Protein AF-A0A1S3KGJ5-F1 (afdb_monomer_lite)

pLDDT: mean 77.22, std 19.34, range [37.06, 96.69]

Radius of gyration: 19.3 Å; chains: 1; bounding box: 46×75×32 Å

Organism: Lingula anatina (NCBI:txid7574)

Structure (mmCIF, N/CA/C/O backbone):
data_AF-A0A1S3KGJ5-F1
#
_entry.id   AF-A0A1S3KGJ5-F1
#
loop_
_atom_site.group_PDB
_atom_site.id
_atom_site.type_symbol
_atom_site.label_atom_id
_atom_site.label_alt_id
_atom_site.label_comp_id
_atom_site.label_asym_id
_atom_site.label_entity_id
_atom_site.label_seq_id
_atom_site.pdbx_PDB_ins_code
_atom_site.Cartn_x
_atom_site.Cartn_y
_atom_site.Cartn_z
_atom_site.occupancy
_atom_site.B_iso_or_equiv
_atom_site.auth_seq_id
_atom_site.auth_comp_id
_atom_site.auth_asym_id
_atom_site.auth_atom_id
_atom_site.pdbx_PDB_model_num
ATOM 1 N N . MET A 1 1 ? 27.869 -55.651 16.946 1.00 37.44 1 MET A N 1
ATOM 2 C CA . MET A 1 1 ? 27.045 -55.341 15.761 1.00 37.44 1 MET A CA 1
ATOM 3 C C . MET A 1 1 ? 25.883 -54.466 16.206 1.00 37.44 1 MET A C 1
ATOM 5 O O . MET A 1 1 ? 25.267 -54.790 17.205 1.00 37.44 1 MET A O 1
ATOM 9 N N . MET A 1 2 ? 25.671 -53.365 15.478 1.00 37.53 2 MET A N 1
ATOM 10 C CA . MET A 1 2 ? 24.428 -52.591 15.328 1.00 37.53 2 MET A CA 1
ATOM 11 C C . MET A 1 2 ? 23.700 -52.044 16.569 1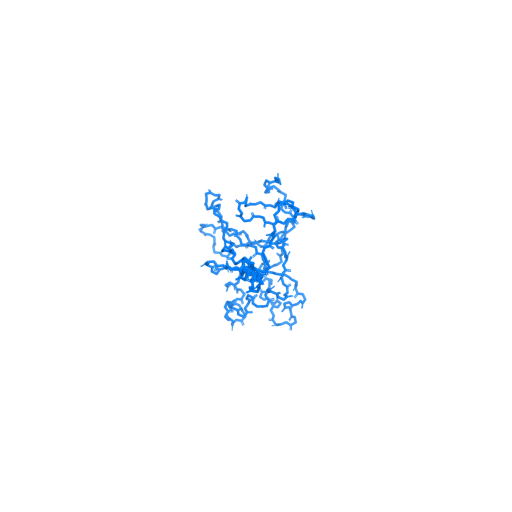.00 37.53 2 MET A C 1
ATOM 13 O O . MET A 1 2 ? 22.864 -52.716 17.150 1.00 37.53 2 MET A O 1
ATOM 17 N N . ALA A 1 3 ? 23.915 -50.753 16.846 1.00 37.06 3 ALA A N 1
ATOM 18 C CA . ALA A 1 3 ? 22.856 -49.815 17.252 1.00 37.06 3 ALA A CA 1
ATOM 19 C C . ALA A 1 3 ? 23.369 -48.364 17.117 1.00 37.06 3 ALA A C 1
ATOM 21 O O . ALA A 1 3 ? 23.498 -47.626 18.086 1.00 37.06 3 ALA A O 1
ATOM 22 N N . ARG A 1 4 ? 23.751 -47.966 15.898 1.00 47.19 4 ARG A N 1
ATOM 23 C CA . ARG A 1 4 ? 24.084 -46.573 15.544 1.00 47.19 4 ARG A CA 1
ATOM 24 C C . ARG A 1 4 ? 23.262 -46.140 14.334 1.00 47.19 4 ARG A C 1
ATOM 26 O O . ARG A 1 4 ? 23.826 -45.794 13.310 1.00 47.19 4 ARG A O 1
ATOM 33 N N . VAL A 1 5 ? 21.936 -46.227 14.424 1.00 45.97 5 VAL A N 1
ATOM 34 C CA . VAL A 1 5 ? 21.020 -45.671 13.412 1.00 45.97 5 VAL A CA 1
ATOM 35 C C . VAL A 1 5 ? 19.680 -45.340 14.079 1.00 45.97 5 VAL A C 1
ATOM 37 O O . VAL A 1 5 ? 18.703 -46.034 13.861 1.00 45.97 5 VAL A O 1
ATOM 40 N N . PHE A 1 6 ? 19.624 -44.324 14.941 1.00 40.31 6 PHE A N 1
ATOM 41 C CA . PHE A 1 6 ? 18.345 -43.763 15.419 1.00 40.31 6 PHE A CA 1
ATOM 42 C C . PHE A 1 6 ? 18.507 -42.276 15.758 1.00 40.31 6 PHE A C 1
ATOM 44 O O . PHE A 1 6 ? 18.267 -41.845 16.878 1.00 40.31 6 PHE A O 1
ATOM 51 N N . LEU A 1 7 ? 18.990 -41.484 14.796 1.00 42.34 7 LEU A N 1
ATOM 52 C CA . LEU A 1 7 ? 19.125 -40.028 14.964 1.00 42.34 7 LEU A CA 1
ATOM 53 C C . LEU A 1 7 ? 18.760 -39.222 13.708 1.00 42.34 7 LEU A C 1
ATOM 55 O O . LEU A 1 7 ? 19.120 -38.058 13.600 1.00 42.34 7 LEU A O 1
ATOM 59 N N . LEU A 1 8 ? 18.055 -39.826 12.750 1.00 41.00 8 LEU A N 1
ATOM 60 C CA . LEU A 1 8 ? 17.745 -39.201 11.462 1.00 41.00 8 LEU A CA 1
ATOM 61 C C . LEU A 1 8 ? 16.380 -39.666 10.947 1.00 41.00 8 LEU A C 1
ATOM 63 O O . LEU A 1 8 ? 16.297 -40.371 9.948 1.00 41.00 8 LEU A O 1
ATOM 67 N N . ALA A 1 9 ? 15.303 -39.302 11.636 1.00 42.44 9 ALA A N 1
ATOM 68 C CA . ALA A 1 9 ? 13.988 -39.224 11.012 1.00 42.44 9 ALA A CA 1
ATOM 69 C C . ALA A 1 9 ? 13.047 -38.391 11.888 1.00 42.44 9 ALA A C 1
ATOM 71 O O . ALA A 1 9 ? 12.926 -38.661 13.078 1.00 42.44 9 ALA A O 1
ATOM 72 N N . VAL A 1 10 ? 12.313 -37.478 11.242 1.00 42.56 10 VAL A N 1
ATOM 73 C CA . VAL A 1 10 ? 11.081 -36.842 11.744 1.00 42.56 10 VAL A CA 1
ATOM 74 C C . VAL A 1 10 ? 11.366 -35.790 12.83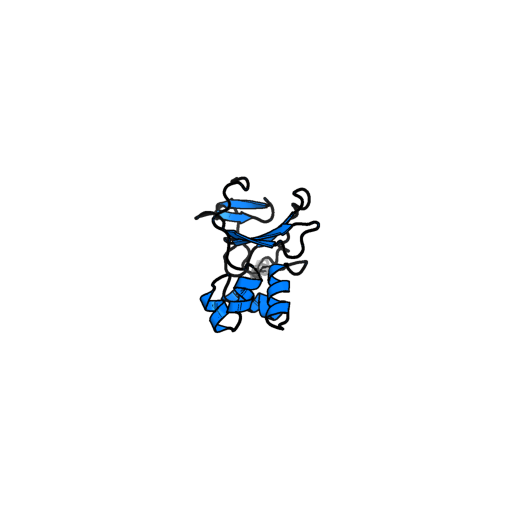3 1.00 42.56 10 VAL A C 1
ATOM 76 O O . VAL A 1 10 ? 11.497 -36.106 14.001 1.00 42.56 10 VAL A O 1
ATOM 79 N N . VAL A 1 11 ? 11.527 -34.495 12.562 1.00 41.66 11 VAL A N 1
ATOM 80 C CA . VAL A 1 11 ? 10.697 -33.621 11.732 1.00 41.66 11 VAL A CA 1
ATOM 81 C C . VAL A 1 11 ? 11.603 -32.509 11.196 1.00 41.66 11 VAL A C 1
ATOM 83 O O . VAL A 1 11 ? 12.062 -31.647 11.942 1.00 41.66 11 VAL A O 1
ATOM 86 N N . LEU A 1 12 ? 11.844 -32.513 9.885 1.00 40.56 12 LEU A N 1
ATOM 87 C CA . LEU A 1 12 ? 12.124 -31.286 9.148 1.00 40.56 12 LEU A CA 1
ATOM 88 C C . LEU A 1 12 ? 10.861 -30.443 9.319 1.00 40.56 12 LEU A C 1
ATOM 90 O O . LEU A 1 12 ? 9.871 -30.640 8.614 1.00 40.56 12 LEU A O 1
ATOM 94 N N . VAL A 1 13 ? 10.846 -29.592 10.345 1.00 41.19 13 VAL A N 1
ATOM 95 C CA . VAL A 1 13 ? 9.812 -28.581 10.520 1.00 41.19 13 VAL A CA 1
ATOM 96 C C . VAL A 1 13 ? 10.065 -27.581 9.403 1.00 41.19 13 VAL A C 1
ATOM 98 O O . VAL A 1 13 ? 10.721 -26.561 9.577 1.00 41.19 13 VAL A O 1
ATOM 101 N N . VAL A 1 14 ? 9.562 -27.912 8.217 1.00 41.62 14 VAL A N 1
ATOM 102 C CA . VAL A 1 14 ? 9.204 -26.945 7.190 1.00 41.62 14 VAL A CA 1
ATOM 103 C C . VAL A 1 14 ? 8.013 -26.176 7.762 1.00 41.62 14 VAL A C 1
ATOM 105 O O . VAL A 1 14 ? 6.867 -26.377 7.386 1.00 41.62 14 VAL A O 1
ATOM 108 N N . GLN A 1 15 ? 8.270 -25.341 8.761 1.00 39.91 15 GLN A N 1
ATOM 109 C CA . GLN A 1 15 ? 7.530 -24.104 8.907 1.00 39.91 15 GLN A CA 1
ATOM 110 C C . GLN A 1 15 ? 8.318 -23.180 7.988 1.00 39.91 15 GLN A C 1
ATOM 112 O O . GLN A 1 15 ? 9.414 -22.751 8.318 1.00 39.91 15 GLN A O 1
ATOM 117 N N . ILE A 1 16 ? 7.916 -22.954 6.736 1.00 44.00 16 ILE A N 1
ATOM 118 C CA . ILE A 1 16 ? 6.876 -21.970 6.390 1.00 44.00 16 ILE A CA 1
ATOM 119 C C . ILE A 1 16 ? 6.626 -20.970 7.528 1.00 44.00 16 ILE A C 1
ATOM 121 O O . ILE A 1 16 ? 5.495 -20.650 7.875 1.00 44.00 16 ILE A O 1
ATOM 125 N N . VAL A 1 17 ? 7.699 -20.461 8.134 1.00 42.47 17 VAL A N 1
ATOM 126 C CA . VAL A 1 17 ? 7.675 -19.136 8.716 1.00 42.47 17 VAL A CA 1
ATOM 127 C C . VAL A 1 17 ? 7.573 -18.255 7.486 1.00 42.47 17 VAL A C 1
ATOM 129 O O . VAL A 1 17 ? 8.570 -17.979 6.824 1.00 42.47 17 VAL A O 1
ATOM 132 N N . GLY A 1 18 ? 6.343 -17.925 7.083 1.00 43.50 18 GLY A N 1
ATOM 133 C CA . GLY A 1 18 ? 6.145 -16.783 6.208 1.00 43.50 18 GLY A CA 1
ATOM 134 C C . GLY A 1 18 ? 6.889 -15.650 6.890 1.00 43.50 18 GLY A C 1
ATOM 135 O O . GLY A 1 18 ? 6.520 -15.283 8.001 1.00 43.50 18 GLY A O 1
ATOM 136 N N . TYR A 1 19 ? 8.018 -15.234 6.318 1.00 43.31 19 TYR A N 1
ATOM 137 C CA . TYR A 1 19 ? 8.894 -14.247 6.926 1.00 43.31 19 TYR A CA 1
ATOM 138 C C . TYR A 1 19 ? 8.060 -12.986 7.156 1.00 43.31 19 TYR A C 1
ATOM 140 O O . TYR A 1 19 ? 7.773 -12.238 6.223 1.00 43.31 19 TYR A O 1
ATOM 148 N N . THR A 1 20 ? 7.602 -12.776 8.390 1.00 42.62 20 THR A N 1
ATOM 149 C CA . THR A 1 20 ? 6.923 -11.551 8.797 1.00 42.62 20 THR A CA 1
ATOM 150 C C . THR A 1 20 ? 8.009 -10.508 8.988 1.00 42.62 20 THR A C 1
ATOM 152 O O . THR A 1 20 ? 8.492 -10.289 10.097 1.00 42.62 20 THR A O 1
ATOM 155 N N . VAL A 1 21 ? 8.469 -9.927 7.887 1.00 54.53 21 VAL A N 1
ATOM 156 C CA . VAL A 1 21 ? 9.397 -8.799 7.934 1.00 54.53 21 VAL A CA 1
ATOM 157 C C . VAL A 1 21 ? 8.576 -7.569 8.306 1.00 54.53 21 VAL A C 1
ATOM 159 O O . VAL A 1 21 ? 7.515 -7.345 7.725 1.00 54.53 21 VAL A O 1
ATOM 162 N N . ALA A 1 22 ? 9.020 -6.800 9.300 1.00 56.16 22 ALA A N 1
ATOM 163 C CA . ALA A 1 22 ? 8.459 -5.478 9.550 1.00 56.16 22 ALA A CA 1
ATOM 164 C C . ALA A 1 22 ? 8.795 -4.588 8.342 1.00 56.16 22 ALA A C 1
ATOM 166 O O . ALA A 1 22 ? 9.968 -4.348 8.075 1.00 56.16 22 ALA A O 1
ATOM 167 N N . GLN A 1 23 ? 7.797 -4.140 7.579 1.00 66.38 23 GLN A N 1
ATOM 168 C CA . GLN A 1 23 ? 8.022 -3.554 6.243 1.00 66.38 23 GLN A CA 1
ATOM 169 C C . GLN A 1 23 ? 7.979 -2.027 6.214 1.00 66.38 23 GLN A C 1
ATOM 171 O O . GLN A 1 23 ? 7.378 -1.423 5.326 1.00 66.38 23 GLN A O 1
ATOM 176 N N . LYS A 1 24 ? 8.590 -1.397 7.214 1.00 69.19 24 LYS A N 1
ATOM 177 C CA . LYS A 1 24 ? 8.866 0.038 7.178 1.00 69.19 24 LYS A CA 1
ATOM 178 C C . LYS A 1 24 ? 10.249 0.222 6.568 1.00 69.19 24 LYS A C 1
ATOM 180 O O . LYS A 1 24 ? 11.211 -0.346 7.081 1.00 69.19 24 LYS A O 1
ATOM 185 N N . SER A 1 25 ? 10.358 1.015 5.507 1.00 68.88 25 SER A N 1
ATOM 186 C CA . SER A 1 25 ? 11.672 1.392 4.979 1.00 68.88 25 SER A CA 1
ATOM 187 C C . SER A 1 25 ? 12.489 2.127 6.049 1.00 68.88 25 SER A C 1
ATOM 189 O O . SER A 1 25 ? 11.972 3.066 6.664 1.00 68.88 25 SER A O 1
ATOM 191 N N . SER A 1 26 ? 13.768 1.793 6.223 1.00 66.19 26 SER A N 1
ATOM 192 C CA . SER A 1 26 ? 14.683 2.532 7.111 1.00 66.19 26 SER A CA 1
ATOM 193 C C . SER A 1 26 ? 15.175 3.857 6.516 1.00 66.19 26 SER A C 1
ATOM 195 O O . SER A 1 26 ? 15.962 4.554 7.150 1.00 66.19 26 SER A O 1
ATOM 197 N N . CYS A 1 27 ? 14.697 4.239 5.328 1.00 69.06 27 CYS A N 1
ATOM 198 C CA . CYS A 1 27 ? 15.112 5.436 4.587 1.00 69.06 27 CYS A CA 1
ATOM 199 C C . CYS A 1 27 ? 14.556 6.753 5.126 1.00 69.06 27 CYS A C 1
ATOM 201 O O . CYS A 1 27 ? 14.266 7.694 4.390 1.00 69.06 27 CYS A O 1
ATOM 203 N N . GLU A 1 28 ? 14.467 6.834 6.445 1.00 64.62 28 GLU A N 1
ATOM 204 C CA . GLU A 1 28 ? 14.070 8.013 7.189 1.00 64.62 28 GLU A CA 1
ATOM 205 C C . GLU A 1 28 ? 14.962 9.234 6.904 1.00 64.62 28 GLU A C 1
ATOM 207 O O . GLU A 1 28 ? 14.487 10.365 7.023 1.00 64.62 28 GLU A O 1
ATOM 212 N N . GLU A 1 29 ? 16.214 9.010 6.488 1.00 59.72 29 GLU A N 1
ATOM 213 C CA . GLU A 1 29 ? 17.162 10.041 6.041 1.00 59.72 29 GLU A CA 1
ATOM 214 C C . GLU A 1 29 ? 16.715 10.750 4.751 1.00 59.72 29 GLU A C 1
ATOM 216 O O . GLU A 1 29 ? 17.040 11.918 4.548 1.00 59.72 29 GLU A O 1
ATOM 221 N N . LEU A 1 30 ? 15.889 10.102 3.920 1.00 61.12 30 LEU A N 1
ATOM 222 C CA . LEU A 1 30 ? 15.290 10.698 2.718 1.00 61.12 30 LEU A CA 1
ATOM 223 C C . LEU A 1 30 ? 14.062 11.575 3.038 1.00 61.12 30 LEU A C 1
ATOM 225 O O . LEU A 1 30 ? 13.327 11.977 2.136 1.00 61.12 30 LEU A O 1
ATOM 229 N N . GLY A 1 31 ? 13.781 11.838 4.321 1.00 65.62 31 GLY A N 1
ATOM 230 C CA . GLY A 1 31 ? 12.654 12.666 4.768 1.00 65.62 31 GLY A CA 1
ATOM 231 C C . GLY A 1 31 ? 11.271 12.043 4.535 1.00 65.62 31 GLY A C 1
ATOM 232 O O . GLY A 1 31 ? 10.249 12.712 4.716 1.00 65.62 31 GLY A O 1
ATOM 233 N N . THR A 1 32 ? 11.218 10.768 4.145 1.00 73.38 32 THR A N 1
ATOM 234 C CA . THR A 1 32 ? 9.982 10.039 3.839 1.00 73.38 32 THR A CA 1
ATOM 235 C C . THR A 1 32 ? 10.020 8.624 4.416 1.00 73.38 32 THR A C 1
ATOM 237 O O . THR A 1 32 ? 11.084 8.100 4.738 1.00 73.38 32 THR A O 1
ATOM 240 N N . VAL A 1 33 ? 8.844 8.034 4.619 1.00 80.81 33 VAL A N 1
ATOM 241 C CA . VAL A 1 33 ? 8.671 6.636 5.035 1.00 80.81 33 VAL A CA 1
ATOM 242 C C . VAL A 1 33 ? 7.867 5.926 3.957 1.00 80.81 33 VAL A C 1
ATOM 244 O O . VAL A 1 33 ? 6.884 6.483 3.467 1.00 80.81 33 VAL A O 1
ATOM 247 N N . PHE A 1 34 ? 8.272 4.713 3.595 1.00 85.69 34 PHE A N 1
ATOM 248 C CA . PHE A 1 34 ? 7.607 3.921 2.572 1.00 85.69 34 PHE A CA 1
ATOM 249 C C . PHE A 1 34 ? 7.013 2.635 3.143 1.00 85.69 34 PHE A C 1
ATOM 251 O O . PHE A 1 34 ? 7.633 1.982 3.990 1.00 85.69 34 PHE A O 1
ATOM 258 N N . TYR A 1 35 ? 5.838 2.260 2.634 1.00 89.31 35 TYR A N 1
ATOM 259 C CA . TYR A 1 35 ? 5.153 1.013 2.976 1.00 89.31 35 TYR A CA 1
ATOM 260 C C . TYR A 1 35 ? 4.652 0.305 1.713 1.00 89.31 35 TYR A C 1
ATOM 262 O O . TYR A 1 35 ? 3.910 0.914 0.944 1.00 89.31 35 TYR A O 1
ATOM 270 N N . PRO A 1 36 ? 4.968 -0.979 1.487 1.00 90.75 36 PRO A N 1
ATOM 271 C CA . PRO A 1 36 ? 4.370 -1.743 0.392 1.00 90.75 36 PRO A CA 1
ATOM 272 C C . PRO A 1 36 ? 2.856 -1.877 0.568 1.00 90.75 36 PRO A C 1
ATOM 274 O O . PRO A 1 36 ? 2.371 -1.939 1.699 1.00 90.75 36 PRO A O 1
ATOM 277 N N . VAL A 1 37 ? 2.098 -1.945 -0.527 1.00 91.94 37 VAL A N 1
ATOM 278 C CA . VAL A 1 37 ? 0.638 -2.131 -0.488 1.00 91.94 37 VAL A CA 1
ATOM 279 C C . VAL A 1 37 ? 0.288 -3.627 -0.508 1.00 91.94 37 VAL A C 1
ATOM 281 O O . VAL A 1 37 ? 0.823 -4.363 -1.346 1.00 91.94 37 VAL A O 1
ATOM 284 N N . PRO A 1 38 ? -0.630 -4.120 0.351 1.00 90.25 38 PRO A N 1
ATOM 285 C CA . PRO A 1 38 ? -1.007 -5.533 0.359 1.00 90.25 38 PRO A CA 1
ATOM 286 C C . PRO A 1 38 ? -1.638 -5.975 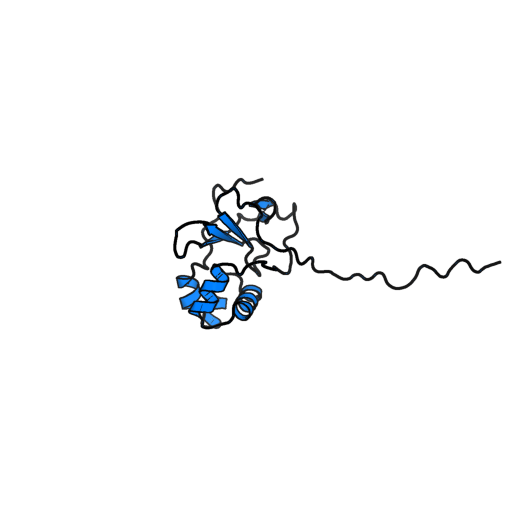-0.967 1.00 90.25 38 PRO A C 1
ATOM 288 O O . PRO A 1 38 ? -2.205 -5.165 -1.691 1.00 90.25 38 PRO A O 1
ATOM 291 N N . ALA A 1 39 ? -1.548 -7.270 -1.281 1.00 88.31 39 ALA A N 1
ATOM 292 C CA . ALA A 1 39 ? -2.087 -7.888 -2.504 1.00 88.31 39 ALA A CA 1
ATOM 293 C C . ALA A 1 39 ? -1.537 -7.363 -3.845 1.00 88.31 39 ALA A C 1
ATOM 295 O O . ALA A 1 39 ? -1.975 -7.817 -4.898 1.00 88.31 39 ALA A O 1
ATOM 296 N N . THR A 1 40 ? -0.540 -6.475 -3.829 1.00 89.81 40 THR A N 1
ATOM 297 C CA . THR A 1 40 ? 0.098 -5.950 -5.050 1.00 89.81 40 THR A CA 1
ATOM 298 C C . THR A 1 40 ? 1.436 -6.616 -5.355 1.00 89.81 40 THR A C 1
ATOM 300 O O . THR A 1 40 ? 2.096 -6.249 -6.315 1.00 89.81 40 THR A O 1
ATOM 303 N N . ARG A 1 41 ? 1.874 -7.590 -4.540 1.00 90.50 41 ARG A N 1
ATOM 304 C CA . ARG A 1 41 ? 3.213 -8.209 -4.644 1.00 90.50 41 ARG A CA 1
ATOM 305 C C . ARG A 1 41 ? 4.340 -7.163 -4.667 1.00 90.50 41 ARG A C 1
ATOM 307 O O . ARG A 1 41 ? 5.309 -7.305 -5.407 1.00 90.50 41 ARG A O 1
ATOM 314 N N . CYS A 1 42 ? 4.186 -6.121 -3.847 1.00 91.00 42 CYS A N 1
ATOM 315 C CA . CYS A 1 42 ? 5.087 -4.972 -3.761 1.00 91.00 42 CYS A CA 1
ATOM 316 C C . CYS A 1 42 ? 5.206 -4.170 -5.071 1.00 91.00 42 CYS A C 1
ATOM 318 O O . C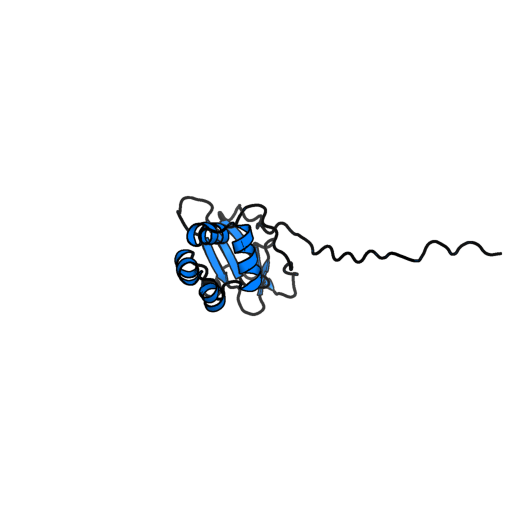YS A 1 42 ? 6.096 -3.338 -5.188 1.00 91.00 42 CYS A O 1
ATOM 320 N N . GLU A 1 43 ? 4.330 -4.369 -6.059 1.00 92.19 43 GLU A N 1
ATOM 321 C CA . GLU A 1 43 ? 4.298 -3.525 -7.263 1.00 92.19 43 GLU A CA 1
ATOM 322 C C . GLU A 1 43 ? 3.846 -2.098 -6.943 1.00 92.19 43 GLU A C 1
ATOM 324 O O . GLU A 1 43 ? 4.132 -1.173 -7.703 1.00 92.19 43 GLU A O 1
ATOM 329 N N . GLU A 1 44 ? 3.154 -1.916 -5.819 1.00 92.62 44 GLU A N 1
ATOM 330 C CA . GLU A 1 44 ? 2.688 -0.623 -5.344 1.00 92.62 44 GLU A CA 1
ATOM 331 C C . GLU A 1 44 ? 3.122 -0.385 -3.898 1.00 92.62 44 GLU A C 1
ATOM 333 O O . GLU A 1 44 ? 3.222 -1.309 -3.084 1.00 92.62 44 GLU A O 1
ATOM 338 N N . PHE A 1 45 ? 3.375 0.878 -3.574 1.00 91.00 45 PHE A N 1
ATOM 339 C CA . PHE A 1 45 ? 3.855 1.304 -2.264 1.00 91.00 45 PHE A CA 1
ATOM 340 C C . PHE A 1 45 ? 3.357 2.712 -1.937 1.00 91.00 45 PHE A C 1
ATOM 342 O O . PHE A 1 45 ? 3.170 3.538 -2.830 1.00 91.00 45 PHE A O 1
ATOM 349 N N . SER A 1 46 ? 3.138 3.010 -0.659 1.00 89.38 46 SER A N 1
ATOM 350 C CA . SER A 1 46 ? 2.919 4.375 -0.199 1.00 89.38 46 SER A CA 1
ATOM 351 C C . SER A 1 46 ? 4.257 5.079 0.006 1.00 89.38 46 SER A C 1
ATOM 353 O O . SER A 1 46 ? 5.204 4.497 0.530 1.00 89.38 46 SER A O 1
ATOM 355 N N . GLN A 1 47 ? 4.327 6.348 -0.386 1.00 85.56 47 GLN A N 1
ATOM 356 C CA . GLN A 1 47 ? 5.360 7.277 0.063 1.00 85.56 47 GLN A CA 1
ATOM 357 C C . GLN A 1 47 ? 4.722 8.305 0.991 1.00 85.56 47 GLN A C 1
ATOM 359 O O . GLN A 1 47 ? 3.838 9.059 0.579 1.00 85.56 47 GLN A O 1
ATOM 364 N N . GLU A 1 48 ? 5.179 8.354 2.238 1.00 83.31 48 GLU A N 1
ATOM 365 C CA . GLU A 1 48 ? 4.644 9.230 3.274 1.00 83.31 48 GLU A CA 1
ATOM 366 C C . GLU A 1 48 ? 5.670 10.294 3.663 1.00 83.31 48 GLU A C 1
ATOM 368 O O . GLU A 1 48 ? 6.769 9.981 4.122 1.00 83.31 48 GLU A O 1
ATOM 373 N N . ALA A 1 49 ? 5.313 11.571 3.526 1.00 70.88 49 ALA A N 1
ATOM 374 C CA . ALA A 1 49 ? 6.178 12.659 3.977 1.00 70.88 49 ALA A CA 1
ATOM 375 C C . ALA A 1 49 ? 6.258 12.699 5.514 1.00 70.88 49 ALA A C 1
ATOM 377 O O . ALA A 1 49 ? 5.229 12.584 6.197 1.00 70.88 49 ALA A O 1
ATOM 378 N N . LYS A 1 50 ? 7.467 12.890 6.069 1.00 61.53 50 LYS A N 1
ATOM 379 C CA . LYS A 1 50 ? 7.670 12.999 7.525 1.00 61.53 50 LYS A CA 1
ATOM 380 C C . LYS A 1 50 ? 7.178 14.321 8.131 1.00 61.53 50 LYS A C 1
ATOM 382 O O . LYS A 1 50 ? 6.896 14.329 9.324 1.00 61.53 50 LYS A O 1
ATOM 387 N N . PHE A 1 51 ? 7.059 15.423 7.375 1.00 49.34 51 PHE A N 1
ATOM 388 C CA . PHE A 1 51 ? 6.837 16.748 7.981 1.00 49.34 51 PHE A CA 1
ATOM 389 C C . PHE A 1 51 ? 5.763 17.615 7.298 1.00 49.34 51 PHE A C 1
ATOM 391 O O . PHE A 1 51 ? 5.820 17.880 6.102 1.00 49.34 51 PHE A O 1
ATOM 398 N N . GLY A 1 52 ? 4.808 18.110 8.096 1.00 47.06 52 GLY A N 1
ATOM 399 C CA . GLY A 1 52 ? 4.055 19.350 7.844 1.00 47.06 52 GLY A CA 1
ATOM 400 C C . GLY A 1 52 ? 2.874 19.327 6.868 1.00 47.06 52 GLY A C 1
ATOM 401 O O . GLY A 1 52 ? 2.062 20.247 6.919 1.00 47.06 52 GLY A O 1
ATOM 402 N N . ALA A 1 53 ? 2.717 18.311 6.018 1.00 47.41 53 ALA A N 1
ATOM 403 C CA . ALA A 1 53 ? 1.588 18.254 5.092 1.00 47.41 53 ALA A CA 1
ATOM 404 C C . ALA A 1 53 ? 0.442 17.390 5.658 1.00 47.41 53 ALA A C 1
ATOM 406 O O . ALA A 1 53 ? 0.578 16.161 5.717 1.00 47.41 53 ALA A O 1
ATOM 407 N N . PRO A 1 54 ? -0.702 17.974 6.066 1.00 42.12 54 PRO A N 1
ATOM 408 C CA . PRO A 1 54 ? -1.887 17.179 6.358 1.00 42.12 54 PRO A CA 1
ATOM 409 C C . PRO A 1 54 ? -2.238 16.394 5.086 1.00 42.12 54 PRO A C 1
ATOM 411 O O . PRO A 1 54 ? -2.295 16.980 4.010 1.00 42.12 54 PRO A O 1
ATOM 414 N N . SER A 1 55 ? -2.436 15.076 5.191 1.00 53.22 55 SER A N 1
ATOM 415 C CA . SER A 1 55 ? -2.852 14.152 4.111 1.00 53.22 55 SER A CA 1
ATOM 416 C C . SER A 1 55 ? -1.847 13.707 3.028 1.00 53.22 55 SER A C 1
ATOM 418 O O . SER A 1 55 ? -2.243 12.948 2.145 1.00 53.22 55 SER A O 1
ATOM 420 N N . GLN A 1 56 ? -0.559 14.070 3.061 1.00 66.50 56 GLN A N 1
ATOM 421 C CA . GLN A 1 56 ? 0.372 13.612 2.010 1.00 66.50 56 GLN A CA 1
ATOM 422 C C . GLN A 1 56 ? 0.937 12.209 2.278 1.00 66.50 56 GLN A C 1
ATOM 424 O O . GLN A 1 56 ? 2.042 12.033 2.795 1.00 66.50 56 GLN A O 1
ATOM 429 N N . TYR A 1 57 ? 0.170 11.201 1.881 1.00 79.12 57 TYR A N 1
ATOM 430 C CA . TYR A 1 57 ? 0.745 10.006 1.279 1.00 79.12 57 TYR A CA 1
ATOM 431 C C . TYR A 1 57 ? 0.243 9.892 -0.163 1.00 79.12 57 TYR A C 1
ATOM 433 O O . TYR A 1 57 ? -0.816 10.426 -0.524 1.00 79.12 57 TYR A O 1
ATOM 441 N N . ARG A 1 58 ? 1.027 9.217 -0.995 1.00 83.75 58 ARG A N 1
ATOM 442 C CA . ARG A 1 58 ? 0.641 8.820 -2.349 1.00 83.75 58 ARG A CA 1
ATOM 443 C C . ARG A 1 58 ? 0.960 7.359 -2.526 1.00 83.75 58 ARG A C 1
ATOM 445 O O . ARG A 1 58 ? 2.056 6.941 -2.149 1.00 83.75 58 ARG A O 1
ATOM 452 N N . ILE A 1 59 ? 0.006 6.608 -3.063 1.00 90.38 59 ILE A N 1
ATOM 453 C CA . ILE A 1 59 ? 0.322 5.288 -3.581 1.00 90.38 59 ILE A CA 1
ATOM 454 C C . ILE A 1 59 ? 1.022 5.489 -4.918 1.00 90.38 59 ILE A C 1
ATOM 456 O O . ILE A 1 59 ? 0.612 6.312 -5.732 1.00 90.38 59 ILE A O 1
ATOM 460 N N . LYS A 1 60 ? 2.117 4.773 -5.110 1.00 89.81 60 LYS A N 1
ATOM 461 C CA . LYS A 1 60 ? 2.966 4.821 -6.289 1.00 89.81 60 LYS A CA 1
ATOM 462 C C . LYS A 1 60 ? 3.103 3.425 -6.847 1.00 89.81 60 LYS A C 1
ATOM 464 O O . LYS A 1 60 ? 3.090 2.457 -6.086 1.00 89.81 60 LYS A O 1
ATOM 469 N N . LYS A 1 61 ? 3.265 3.336 -8.163 1.00 91.88 61 LYS A N 1
ATOM 470 C CA . LYS A 1 61 ? 3.494 2.075 -8.861 1.00 91.88 61 LYS A CA 1
ATOM 471 C C . LYS A 1 61 ? 4.938 1.961 -9.334 1.00 91.88 61 LYS A C 1
ATOM 473 O O . LYS A 1 61 ? 5.522 2.925 -9.828 1.00 91.88 61 LYS A O 1
ATOM 478 N N . CYS A 1 62 ? 5.516 0.777 -9.207 1.00 90.38 62 CYS A N 1
ATOM 479 C CA . CYS A 1 62 ? 6.767 0.440 -9.869 1.00 90.38 62 CYS A CA 1
ATOM 480 C C . CYS A 1 62 ? 6.544 0.196 -11.370 1.00 90.38 62 CYS A C 1
ATOM 482 O O . CYS A 1 62 ? 5.444 -0.141 -11.813 1.00 90.38 62 CYS A O 1
ATOM 484 N N . LYS A 1 63 ? 7.596 0.360 -12.181 1.00 89.62 63 LYS A N 1
ATOM 485 C CA . LYS A 1 63 ? 7.544 -0.036 -13.596 1.00 89.62 63 LYS A CA 1
ATOM 486 C C . LYS A 1 63 ? 7.277 -1.546 -13.728 1.00 89.62 63 LYS A C 1
ATOM 488 O O . LYS A 1 63 ? 7.528 -2.293 -12.778 1.00 89.62 63 LYS A O 1
ATOM 493 N N . PRO A 1 64 ? 6.791 -2.008 -14.898 1.00 88.56 64 PRO A N 1
ATOM 494 C CA . PRO A 1 64 ? 6.708 -3.437 -15.187 1.00 88.56 64 PRO A CA 1
ATOM 495 C C . PRO A 1 64 ? 8.015 -4.162 -14.832 1.00 88.56 64 PRO A C 1
ATOM 497 O O . PRO A 1 64 ? 9.094 -3.602 -14.989 1.00 88.56 64 PRO A O 1
ATOM 500 N N . ASP A 1 65 ? 7.892 -5.386 -14.317 1.00 88.81 65 ASP A N 1
ATOM 501 C CA . ASP A 1 65 ? 8.995 -6.254 -13.859 1.00 88.81 65 ASP A CA 1
ATOM 502 C C . ASP A 1 65 ? 9.792 -5.792 -12.626 1.00 88.81 65 ASP A C 1
ATOM 504 O O . ASP A 1 65 ? 10.633 -6.546 -12.122 1.00 88.81 65 ASP A O 1
ATOM 508 N N . LEU A 1 66 ? 9.458 -4.628 -12.066 1.00 90.62 66 LEU A N 1
ATOM 509 C CA . LEU A 1 66 ? 10.008 -4.144 -10.804 1.00 90.62 66 LEU A CA 1
ATOM 510 C C . LEU A 1 66 ? 9.023 -4.342 -9.643 1.00 90.62 66 LEU A C 1
ATOM 512 O O . LEU A 1 66 ? 7.808 -4.448 -9.829 1.00 90.62 66 LEU A O 1
ATOM 516 N N . ALA A 1 67 ? 9.557 -4.378 -8.431 1.00 90.56 67 ALA A N 1
ATOM 517 C CA . ALA A 1 67 ? 8.811 -4.359 -7.183 1.00 90.56 67 ALA A CA 1
ATOM 518 C C . ALA A 1 67 ? 9.553 -3.482 -6.166 1.00 90.56 67 ALA A C 1
ATOM 520 O O . ALA A 1 67 ? 10.771 -3.338 -6.225 1.00 90.56 67 ALA A O 1
ATOM 521 N N . PHE A 1 68 ? 8.821 -2.870 -5.243 1.00 89.44 68 PHE A N 1
ATOM 522 C CA . PHE A 1 68 ? 9.391 -1.993 -4.234 1.00 89.44 68 PHE A CA 1
ATOM 523 C C . PHE A 1 68 ? 10.128 -2.801 -3.165 1.00 89.44 68 PHE A C 1
ATOM 525 O O . PHE A 1 68 ? 9.517 -3.585 -2.433 1.00 89.44 68 PHE A O 1
ATOM 532 N N . ASP A 1 69 ? 11.436 -2.588 -3.079 1.00 87.38 69 ASP A N 1
ATOM 533 C CA . ASP A 1 69 ? 12.300 -3.139 -2.047 1.00 87.38 69 ASP A CA 1
ATOM 534 C C . ASP A 1 69 ? 12.421 -2.119 -0.908 1.00 87.38 69 ASP A C 1
ATOM 536 O O . ASP A 1 69 ? 12.937 -1.015 -1.081 1.00 87.38 69 ASP A O 1
ATOM 540 N N . VAL A 1 70 ? 11.924 -2.482 0.275 1.00 82.56 70 VAL A N 1
ATOM 541 C CA . VAL A 1 70 ? 11.942 -1.612 1.462 1.00 82.56 70 VAL A CA 1
ATOM 542 C C . VAL A 1 70 ? 13.346 -1.389 2.028 1.00 82.56 70 VAL A C 1
ATOM 544 O O . VAL A 1 70 ? 13.530 -0.433 2.782 1.00 82.56 70 VAL A O 1
ATOM 547 N N . HIS A 1 71 ? 14.309 -2.258 1.706 1.00 81.56 71 HIS A N 1
ATOM 548 C CA . HIS A 1 71 ? 15.697 -2.138 2.152 1.00 81.56 71 HIS A CA 1
ATOM 549 C C . HIS A 1 71 ? 16.480 -1.164 1.275 1.00 81.56 71 HIS A C 1
ATOM 551 O O . HIS A 1 71 ? 17.228 -0.345 1.800 1.00 81.56 71 HIS A O 1
ATOM 557 N N . GLU A 1 72 ? 16.242 -1.213 -0.035 1.00 83.31 72 GLU A N 1
ATOM 558 C CA . GLU A 1 72 ? 16.846 -0.300 -1.015 1.00 83.31 72 GLU A CA 1
ATOM 559 C C . GLU A 1 72 ? 16.045 1.002 -1.179 1.00 83.31 72 GLU A C 1
ATOM 561 O O . GLU A 1 72 ? 16.526 1.984 -1.741 1.00 83.31 72 GLU A O 1
ATOM 566 N N . CYS A 1 73 ? 14.803 1.022 -0.685 1.00 82.88 73 CYS A N 1
ATOM 567 C CA . CYS A 1 73 ? 13.863 2.140 -0.787 1.00 82.88 73 CYS A CA 1
ATOM 568 C C . CYS A 1 73 ? 13.615 2.585 -2.228 1.00 82.88 73 CYS A C 1
ATOM 570 O O . CYS A 1 73 ? 13.443 3.772 -2.524 1.00 82.88 73 CYS A O 1
ATOM 572 N N . ALA A 1 74 ? 13.584 1.601 -3.119 1.00 85.06 74 ALA A N 1
ATOM 573 C CA . ALA A 1 74 ? 13.508 1.777 -4.553 1.00 85.06 74 ALA A CA 1
ATOM 574 C C . ALA A 1 74 ? 12.727 0.629 -5.198 1.00 85.06 74 ALA A C 1
ATOM 576 O O . ALA A 1 74 ? 12.529 -0.435 -4.610 1.00 85.06 74 ALA A O 1
ATOM 577 N N . CYS A 1 75 ? 12.285 0.845 -6.435 1.00 88.19 75 CYS A N 1
ATOM 578 C CA . CYS A 1 75 ? 11.785 -0.238 -7.270 1.00 88.19 75 CYS A CA 1
ATOM 579 C C . CYS A 1 75 ? 12.984 -1.023 -7.813 1.00 88.19 75 CYS A C 1
ATOM 581 O O . CYS A 1 75 ? 13.728 -0.505 -8.641 1.00 88.19 75 CYS A O 1
ATOM 583 N N . ASN A 1 76 ? 13.149 -2.257 -7.348 1.00 88.94 76 ASN A N 1
ATOM 584 C CA . ASN A 1 76 ? 14.202 -3.179 -7.759 1.00 88.94 76 ASN A CA 1
ATOM 585 C C . ASN A 1 76 ? 13.595 -4.301 -8.617 1.00 88.94 76 ASN A C 1
ATOM 587 O O . ASN A 1 76 ? 12.381 -4.532 -8.615 1.00 88.94 76 ASN A O 1
ATOM 591 N N . TRP A 1 77 ? 14.421 -5.014 -9.368 1.00 87.75 77 TRP A N 1
ATOM 592 C CA . TRP A 1 77 ? 13.989 -6.142 -10.182 1.00 87.75 77 TRP A CA 1
ATOM 593 C C . TRP A 1 77 ? 13.347 -7.241 -9.332 1.00 87.75 77 TRP A C 1
ATOM 595 O O . TRP A 1 77 ? 13.902 -7.677 -8.325 1.00 87.75 77 TRP A O 1
ATOM 605 N N . LYS A 1 78 ? 12.208 -7.783 -9.782 1.00 87.12 78 LYS A N 1
ATOM 606 C CA . LYS A 1 78 ? 11.485 -8.861 -9.072 1.00 87.12 78 LYS A CA 1
ATOM 607 C C . LYS A 1 78 ? 12.308 -10.136 -8.840 1.00 87.12 78 LYS A C 1
ATOM 609 O O . LYS A 1 78 ? 11.947 -10.936 -7.986 1.00 87.12 78 LYS A O 1
ATOM 614 N N . TYR A 1 79 ? 13.376 -10.361 -9.610 1.00 82.31 79 TYR A N 1
ATOM 615 C CA . TYR A 1 79 ? 14.281 -11.498 -9.403 1.00 82.31 79 TYR A CA 1
ATOM 616 C C . TYR A 1 79 ? 15.341 -11.238 -8.322 1.00 82.31 79 TYR A C 1
ATOM 618 O O . TYR A 1 79 ? 15.979 -12.186 -7.869 1.00 82.31 79 TYR A O 1
ATOM 626 N N . ALA A 1 80 ? 15.563 -9.976 -7.940 1.00 76.56 80 ALA A N 1
ATOM 627 C CA . ALA A 1 80 ? 16.610 -9.577 -7.005 1.00 76.56 80 ALA A CA 1
ATOM 628 C C . ALA A 1 80 ? 16.181 -9.729 -5.538 1.00 76.56 80 ALA A C 1
ATOM 630 O O . ALA A 1 80 ? 17.031 -9.923 -4.672 1.00 76.56 80 ALA A O 1
ATOM 631 N N . PHE A 1 81 ? 14.875 -9.703 -5.252 1.00 78.62 81 PHE A N 1
ATOM 632 C CA . PHE A 1 81 ? 14.346 -9.872 -3.901 1.00 78.62 81 PHE A CA 1
ATOM 633 C C . PHE A 1 81 ? 12.975 -10.560 -3.900 1.00 78.62 81 PHE A C 1
ATOM 635 O O . PHE A 1 81 ? 12.274 -10.615 -4.907 1.00 78.62 81 PHE A O 1
ATOM 642 N N . THR A 1 82 ? 12.575 -11.100 -2.746 1.00 80.50 82 THR A N 1
ATOM 643 C CA . THR A 1 82 ? 11.251 -11.713 -2.567 1.00 80.50 82 THR A CA 1
ATOM 644 C C . THR A 1 82 ? 10.345 -10.774 -1.778 1.00 80.50 82 THR A C 1
ATOM 646 O O . THR A 1 82 ? 10.548 -10.587 -0.580 1.00 80.50 82 THR A O 1
ATOM 649 N N . CYS A 1 83 ? 9.316 -10.220 -2.430 1.00 81.81 83 CYS A N 1
ATOM 650 C CA . CYS A 1 83 ? 8.251 -9.496 -1.735 1.00 81.81 83 CYS A CA 1
ATOM 651 C C . CYS A 1 83 ? 7.544 -10.439 -0.742 1.00 81.81 83 CYS A C 1
ATOM 653 O O . CYS A 1 83 ? 7.098 -11.519 -1.152 1.00 81.81 83 CYS A O 1
ATOM 655 N N . PRO A 1 84 ? 7.411 -10.082 0.546 1.00 79.75 84 PRO A N 1
ATOM 656 C CA . PRO A 1 84 ? 6.795 -10.985 1.508 1.00 79.75 84 PRO A CA 1
ATOM 657 C C . PRO A 1 84 ? 5.292 -11.141 1.261 1.00 79.75 84 PRO A C 1
ATOM 659 O O . PRO A 1 84 ? 4.593 -10.188 0.927 1.00 79.75 84 PRO A O 1
ATOM 662 N N . ASN A 1 85 ? 4.778 -12.351 1.494 1.00 71.00 85 ASN A N 1
ATOM 663 C CA . ASN A 1 85 ? 3.354 -12.665 1.308 1.00 71.00 85 ASN A CA 1
ATOM 664 C C . ASN A 1 85 ? 2.440 -11.962 2.324 1.00 71.00 85 ASN A C 1
ATOM 666 O O . ASN A 1 85 ? 1.263 -11.742 2.046 1.00 71.00 85 ASN A O 1
ATOM 670 N N . THR A 1 86 ? 2.985 -11.618 3.491 1.00 75.50 86 THR A N 1
ATOM 671 C CA . THR A 1 86 ? 2.273 -10.924 4.564 1.00 75.50 86 THR A CA 1
ATOM 672 C C . THR A 1 86 ? 3.061 -9.683 4.943 1.00 75.50 86 THR A C 1
ATOM 674 O O . THR A 1 86 ? 4.249 -9.772 5.257 1.00 75.50 86 THR A O 1
ATOM 677 N N . LEU A 1 87 ? 2.398 -8.528 4.933 1.00 82.31 87 LEU A N 1
ATOM 678 C CA . LEU A 1 87 ? 3.009 -7.267 5.338 1.00 82.31 87 LEU A CA 1
ATOM 679 C C . LEU A 1 87 ? 2.673 -7.028 6.812 1.00 82.31 87 LEU A C 1
ATOM 681 O O . LEU A 1 87 ? 1.499 -6.905 7.165 1.00 82.31 87 LEU A O 1
ATOM 685 N N . ASN A 1 88 ? 3.691 -7.000 7.672 1.00 83.44 88 ASN A N 1
ATOM 686 C CA . ASN A 1 88 ? 3.534 -6.604 9.067 1.00 83.44 88 ASN A CA 1
ATOM 687 C C . ASN A 1 88 ? 4.029 -5.164 9.217 1.00 83.44 88 ASN A C 1
ATOM 689 O O . ASN A 1 88 ? 5.218 -4.891 9.031 1.00 83.44 88 ASN A O 1
ATOM 693 N N . TYR A 1 89 ? 3.118 -4.238 9.498 1.00 84.75 89 TYR A N 1
ATOM 694 C CA . TYR A 1 89 ? 3.472 -2.833 9.641 1.00 84.75 89 TYR A CA 1
ATOM 695 C C . TYR A 1 89 ? 3.755 -2.510 11.111 1.00 84.75 89 TYR A C 1
ATOM 697 O O . TYR A 1 89 ? 2.877 -2.713 11.948 1.00 84.75 89 TYR A O 1
ATOM 705 N N . PRO A 1 90 ? 4.948 -1.985 11.449 1.00 79.94 90 PRO A N 1
ATOM 706 C CA . PRO A 1 90 ? 5.253 -1.594 12.826 1.00 79.94 90 PRO A CA 1
ATOM 707 C C . PRO A 1 90 ? 4.415 -0.391 13.291 1.00 79.94 90 PRO A C 1
ATOM 709 O O . PRO A 1 90 ? 4.152 -0.239 14.479 1.00 79.94 90 PRO A O 1
ATOM 712 N N . GLU A 1 91 ? 3.976 0.445 12.350 1.00 84.12 91 GLU A N 1
ATOM 713 C CA . GLU A 1 91 ? 3.070 1.577 12.544 1.00 84.12 91 GLU A CA 1
ATOM 714 C C . GLU A 1 91 ? 1.988 1.496 11.464 1.00 84.12 91 GLU A C 1
ATOM 716 O O . GLU A 1 91 ? 2.270 1.054 10.353 1.00 84.12 91 GLU A O 1
ATOM 721 N N . THR A 1 92 ? 0.751 1.910 11.755 1.00 87.75 92 THR A N 1
ATOM 722 C CA . THR A 1 92 ? -0.315 1.888 10.739 1.00 87.75 92 THR A CA 1
ATOM 723 C C . THR A 1 92 ? 0.014 2.872 9.606 1.00 87.75 92 THR A C 1
ATOM 725 O O . THR A 1 92 ? 0.095 4.072 9.881 1.00 87.75 92 THR A O 1
ATOM 728 N N . PRO A 1 93 ? 0.147 2.415 8.343 1.00 89.56 93 PRO A N 1
ATOM 729 C CA . PRO A 1 93 ? 0.337 3.308 7.204 1.00 89.56 93 PRO A CA 1
ATOM 730 C C . PRO A 1 93 ? -0.807 4.318 7.094 1.00 89.56 93 PRO A C 1
ATOM 732 O O . PRO A 1 93 ? -1.978 3.978 7.312 1.00 89.56 93 PRO A O 1
ATOM 735 N N . LYS A 1 94 ? -0.510 5.557 6.699 1.00 89.38 94 LYS A N 1
ATOM 736 C CA . LYS A 1 94 ? -1.508 6.638 6.623 1.00 89.38 94 LYS A CA 1
ATOM 737 C C . LYS A 1 94 ? -2.647 6.318 5.656 1.00 89.38 94 LYS A C 1
ATOM 739 O O . LYS A 1 94 ? -3.772 6.750 5.895 1.00 89.38 94 LYS A O 1
ATOM 744 N N . PHE A 1 95 ? -2.387 5.536 4.607 1.00 90.81 95 PHE A N 1
ATOM 745 C CA . PHE A 1 95 ? -3.428 5.109 3.668 1.00 90.81 95 PHE A CA 1
ATOM 746 C C . PHE A 1 95 ? -4.436 4.137 4.275 1.00 90.81 95 PHE A C 1
ATOM 748 O O . PHE A 1 95 ? -5.636 4.259 4.028 1.00 90.81 95 PHE A O 1
ATOM 755 N N . ILE A 1 96 ? -3.970 3.240 5.145 1.00 93.19 96 ILE A N 1
ATOM 756 C CA . ILE A 1 96 ? -4.835 2.356 5.928 1.00 93.19 96 ILE A CA 1
ATOM 757 C C . ILE A 1 96 ? -5.621 3.184 6.946 1.00 93.19 96 ILE A C 1
ATOM 759 O O . ILE A 1 96 ? -6.837 3.038 7.039 1.00 93.19 96 ILE A O 1
ATOM 763 N N . ALA A 1 97 ? -4.959 4.106 7.652 1.00 93.19 97 ALA A N 1
ATOM 764 C CA . ALA A 1 97 ? -5.614 4.972 8.631 1.00 93.19 97 ALA A CA 1
ATOM 765 C C . ALA A 1 97 ? -6.709 5.859 8.004 1.00 93.19 97 ALA A C 1
ATOM 767 O O . ALA A 1 97 ? -7.794 5.982 8.567 1.00 93.19 97 ALA A O 1
ATOM 768 N N . CYS A 1 98 ? -6.466 6.434 6.821 1.00 93.44 98 CYS A N 1
ATOM 769 C CA . CYS A 1 98 ? -7.464 7.236 6.108 1.00 93.44 98 CYS A CA 1
ATOM 770 C C . CYS A 1 98 ? -8.689 6.409 5.713 1.00 93.44 98 CYS A C 1
ATOM 772 O O . CYS A 1 98 ? -9.824 6.847 5.906 1.00 93.44 98 CYS A O 1
ATOM 774 N N . MET A 1 99 ? -8.472 5.207 5.174 1.00 95.19 99 MET A N 1
ATOM 775 C CA . MET A 1 99 ? -9.566 4.314 4.793 1.00 95.19 99 MET A CA 1
ATOM 776 C C . MET A 1 99 ? -10.361 3.851 6.018 1.00 95.19 99 MET A C 1
ATOM 778 O O . MET A 1 99 ? -11.587 3.799 5.954 1.00 95.19 99 MET A O 1
ATOM 782 N N . ALA A 1 100 ? -9.686 3.587 7.139 1.00 95.94 100 ALA A N 1
ATOM 783 C CA . ALA A 1 100 ? -10.312 3.205 8.403 1.00 95.94 100 ALA A CA 1
ATOM 784 C C . ALA A 1 100 ? -11.226 4.317 8.934 1.00 95.94 100 ALA A C 1
ATOM 786 O O . ALA A 1 100 ? -12.401 4.065 9.204 1.00 95.94 100 ALA A O 1
ATOM 787 N N . ASP A 1 101 ? -10.726 5.555 8.980 1.00 95.38 101 ASP A N 1
ATOM 788 C CA . ASP A 1 101 ? -11.511 6.737 9.357 1.00 95.38 101 ASP A CA 1
ATOM 789 C C . ASP A 1 101 ? -12.697 6.957 8.408 1.00 95.38 101 ASP A C 1
ATOM 791 O O . ASP A 1 101 ? -13.842 7.081 8.837 1.00 95.38 101 ASP A O 1
ATOM 795 N N . CYS A 1 102 ? -12.449 6.943 7.097 1.00 96.19 102 CYS A N 1
ATOM 796 C CA . CYS A 1 102 ? -13.478 7.247 6.111 1.00 96.19 102 CYS A CA 1
ATOM 797 C C . CYS A 1 102 ? -14.597 6.198 6.058 1.00 96.19 102 CYS A C 1
ATOM 799 O O . CYS A 1 102 ? -15.761 6.556 5.870 1.00 96.19 102 CYS A O 1
ATOM 801 N N . MET A 1 103 ? -14.255 4.915 6.202 1.00 96.50 103 MET A N 1
ATOM 802 C CA . MET A 1 103 ? -15.218 3.811 6.153 1.00 96.50 103 MET A CA 1
ATOM 803 C C . MET A 1 103 ? -15.812 3.471 7.523 1.00 96.50 103 MET A C 1
ATOM 805 O O . MET A 1 103 ? -16.656 2.578 7.592 1.00 96.50 103 MET A O 1
ATOM 809 N N . TYR A 1 104 ? -15.390 4.153 8.595 1.00 96.44 104 TYR A N 1
ATOM 810 C CA . TYR A 1 104 ? -15.747 3.828 9.979 1.00 96.44 104 TYR A CA 1
ATOM 811 C C . TYR A 1 104 ? -15.440 2.363 10.332 1.00 96.44 104 TYR A C 1
ATOM 813 O O . TYR A 1 104 ? -16.276 1.640 10.877 1.00 96.44 104 TYR A O 1
ATOM 821 N N . LYS A 1 105 ? -14.231 1.918 9.982 1.00 96.44 105 LYS A N 1
ATOM 822 C CA . LYS A 1 105 ? -13.724 0.557 10.194 1.00 96.44 105 LYS A CA 1
ATOM 823 C C . LYS A 1 105 ? -12.443 0.567 11.006 1.00 96.44 105 LYS A C 1
ATOM 825 O O . LYS A 1 105 ? -11.763 1.583 11.112 1.00 96.44 105 LYS A O 1
ATOM 830 N N . THR A 1 106 ? -12.085 -0.581 11.561 1.00 96.69 106 THR A N 1
ATOM 831 C CA . THR A 1 106 ? -10.774 -0.753 12.194 1.00 96.69 106 THR A CA 1
ATOM 832 C C . THR A 1 106 ? -9.660 -0.831 11.147 1.00 96.69 106 THR A C 1
ATOM 834 O O . THR A 1 106 ? -9.879 -1.279 10.019 1.00 96.69 106 THR A O 1
ATOM 837 N N . SER A 1 107 ? -8.432 -0.454 11.522 1.00 94.00 107 SER A N 1
ATOM 838 C CA . SER A 1 107 ? -7.258 -0.607 10.647 1.00 94.00 107 SER A CA 1
ATOM 839 C C . SER A 1 107 ? -7.060 -2.054 10.189 1.00 94.00 107 SER A C 1
ATOM 841 O O . SER A 1 107 ? -6.656 -2.275 9.052 1.00 94.00 107 SER A O 1
ATOM 843 N N . GLN A 1 108 ? -7.392 -3.029 11.044 1.00 92.62 108 GLN A N 1
ATOM 844 C CA . GLN A 1 108 ? -7.297 -4.448 10.708 1.00 92.62 108 GLN A CA 1
ATOM 845 C C . GLN A 1 108 ? -8.294 -4.840 9.613 1.00 92.62 108 GLN A C 1
ATOM 847 O O . GLN A 1 108 ? -7.888 -5.428 8.618 1.00 92.62 108 GLN A O 1
ATOM 852 N N . GLU A 1 109 ? -9.570 -4.456 9.730 1.00 94.94 109 GLU A N 1
ATOM 853 C CA . GLU A 1 109 ? -10.558 -4.722 8.672 1.00 94.94 109 GLU A CA 1
ATOM 854 C C . GLU A 1 109 ? -10.139 -4.105 7.333 1.00 94.94 109 GLU A C 1
ATOM 856 O O . GLU A 1 109 ? -10.313 -4.708 6.277 1.00 94.94 109 GLU A O 1
ATOM 861 N N . ILE A 1 110 ? -9.581 -2.894 7.359 1.00 96.06 110 ILE A N 1
ATOM 862 C CA . ILE A 1 110 ? -9.083 -2.236 6.150 1.00 96.06 110 ILE A CA 1
ATOM 863 C C . ILE A 1 110 ? -7.874 -2.971 5.575 1.00 96.06 110 ILE A C 1
ATOM 865 O O . ILE A 1 110 ? -7.806 -3.157 4.361 1.00 96.06 110 ILE A O 1
ATOM 869 N N . GLN A 1 111 ? -6.942 -3.418 6.415 1.00 92.25 111 GLN A N 1
ATOM 870 C CA . GLN A 1 111 ? -5.804 -4.227 5.985 1.00 92.25 111 GLN A CA 1
ATOM 871 C C . GLN A 1 111 ? -6.262 -5.553 5.361 1.00 92.25 111 GLN A C 1
ATOM 873 O O . GLN A 1 111 ? -5.726 -5.958 4.327 1.00 92.25 111 GLN A O 1
ATOM 878 N N . ASP A 1 112 ? -7.298 -6.180 5.916 1.00 92.88 112 ASP A N 1
ATOM 879 C CA . ASP A 1 112 ? -7.902 -7.392 5.364 1.00 92.88 112 ASP A CA 1
ATOM 880 C C . ASP A 1 112 ? -8.539 -7.116 3.994 1.00 92.88 112 ASP A C 1
ATOM 882 O O . ASP A 1 112 ? -8.378 -7.912 3.066 1.00 92.88 112 ASP A O 1
ATOM 886 N N . ILE A 1 113 ? -9.205 -5.971 3.809 1.00 94.88 113 ILE A N 1
ATOM 887 C CA . ILE A 1 113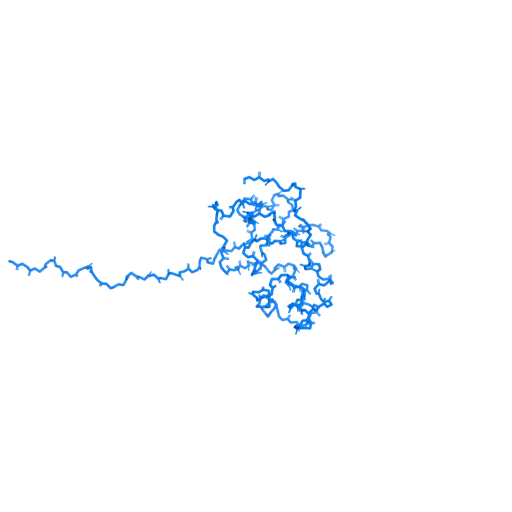 ? -9.723 -5.572 2.492 1.00 94.88 113 ILE A CA 1
ATOM 888 C C . ILE A 1 113 ? -8.574 -5.315 1.511 1.00 94.88 113 ILE A C 1
ATOM 890 O O . ILE A 1 113 ? -8.631 -5.809 0.386 1.00 94.88 113 ILE A O 1
ATOM 894 N N . PHE A 1 114 ? -7.506 -4.622 1.916 1.00 93.69 114 PHE A N 1
ATOM 895 C CA . PHE A 1 114 ? -6.317 -4.445 1.075 1.00 93.69 114 PHE A CA 1
ATOM 896 C C . PHE A 1 114 ? -5.692 -5.782 0.675 1.00 93.69 114 PHE A C 1
ATOM 898 O O . PHE A 1 114 ? -5.302 -5.939 -0.476 1.00 93.69 114 PHE A O 1
ATOM 905 N N . SER A 1 115 ? -5.641 -6.770 1.573 1.00 91.62 115 SER A N 1
ATOM 906 C CA . SER A 1 115 ? -5.114 -8.107 1.256 1.00 91.62 115 SER A CA 1
ATOM 907 C C . SER A 1 115 ? -5.923 -8.856 0.186 1.00 91.62 115 SER A C 1
ATOM 909 O O . SER A 1 115 ? -5.425 -9.809 -0.409 1.00 91.62 115 SER A O 1
ATOM 911 N N . GLN A 1 116 ? -7.152 -8.409 -0.086 1.00 92.81 116 GLN A N 1
ATOM 912 C CA . GLN A 1 116 ? -8.025 -8.962 -1.121 1.00 92.81 116 GLN A CA 1
ATOM 913 C C . GLN A 1 116 ? -8.072 -8.085 -2.376 1.00 92.81 116 GLN A C 1
ATOM 915 O O . GLN A 1 116 ? -8.137 -8.606 -3.486 1.00 92.81 116 GLN A O 1
ATOM 920 N N . CYS A 1 117 ? -8.092 -6.763 -2.203 1.00 94.00 117 CYS A N 1
ATOM 921 C CA . CYS A 1 117 ? -8.359 -5.810 -3.277 1.00 94.00 117 CYS A CA 1
ATOM 922 C C . CYS A 1 117 ? -7.122 -5.101 -3.822 1.00 94.00 117 CYS A C 1
ATOM 924 O O . CYS A 1 117 ? -7.198 -4.536 -4.914 1.00 94.00 117 CYS A O 1
ATOM 926 N N . GLY A 1 118 ? -6.020 -5.054 -3.071 1.00 93.81 118 GLY A N 1
ATOM 927 C CA . GLY A 1 118 ? -4.951 -4.090 -3.322 1.00 93.81 118 GLY A CA 1
ATOM 928 C C . GLY A 1 118 ? -5.542 -2.688 -3.470 1.00 93.81 118 GLY A C 1
ATOM 929 O O . GLY A 1 118 ? -6.343 -2.249 -2.642 1.00 93.81 118 GLY A O 1
ATOM 930 N N . THR A 1 119 ? -5.225 -2.015 -4.570 1.00 94.44 119 THR A N 1
ATOM 931 C CA . THR A 1 119 ? -5.768 -0.695 -4.931 1.00 94.44 119 THR A CA 1
ATOM 932 C C . THR A 1 119 ? -6.906 -0.744 -5.951 1.00 94.44 119 THR A C 1
ATOM 934 O O . THR A 1 119 ? -7.366 0.304 -6.401 1.00 94.44 119 THR A O 1
ATOM 937 N N . ASN A 1 120 ? -7.416 -1.926 -6.320 1.00 94.94 120 ASN A N 1
ATOM 938 C CA . ASN A 1 120 ? -8.440 -2.051 -7.358 1.00 94.94 120 ASN A CA 1
ATOM 939 C C . ASN A 1 120 ? -9.741 -1.320 -6.974 1.00 94.94 120 ASN A C 1
ATOM 941 O O . ASN A 1 120 ? -10.455 -1.747 -6.064 1.00 94.94 120 ASN A O 1
ATOM 945 N N . PHE A 1 121 ? -10.074 -0.251 -7.703 1.00 94.31 121 PHE A N 1
ATOM 946 C CA . PHE A 1 121 ? -11.233 0.591 -7.396 1.00 94.31 121 PHE A CA 1
ATOM 947 C C . PHE A 1 121 ? -12.553 -0.192 -7.370 1.00 94.31 121 PHE A C 1
ATOM 949 O O . PHE A 1 121 ? -13.302 -0.077 -6.408 1.00 94.31 121 PHE A O 1
ATOM 956 N N . GLY A 1 122 ? -12.823 -1.042 -8.368 1.00 95.69 122 GLY A N 1
ATOM 957 C CA . GLY A 1 122 ? -14.070 -1.820 -8.423 1.00 95.69 122 GLY A CA 1
ATOM 958 C C . GLY A 1 122 ? -14.233 -2.794 -7.247 1.00 95.69 122 GLY A C 1
ATOM 959 O O . GLY A 1 122 ? -15.336 -2.996 -6.741 1.00 95.69 122 GLY A O 1
ATOM 960 N N . CYS A 1 123 ? -13.128 -3.362 -6.762 1.00 96.44 123 CYS A N 1
ATOM 961 C CA . CYS A 1 123 ? -13.100 -4.218 -5.576 1.00 96.44 123 CYS A CA 1
ATOM 962 C C . CYS A 1 123 ? -13.399 -3.438 -4.286 1.00 96.44 123 CYS A C 1
ATOM 964 O O . CYS A 1 123 ? -14.071 -3.956 -3.391 1.00 96.44 123 CYS A O 1
ATOM 966 N N . TRP A 1 124 ? -12.921 -2.195 -4.195 1.00 96.06 124 TRP A N 1
ATOM 967 C CA . TRP A 1 124 ? -13.233 -1.292 -3.088 1.00 96.06 124 TRP A CA 1
ATOM 968 C C . TRP A 1 124 ? -14.671 -0.784 -3.145 1.00 96.06 124 TRP A C 1
ATOM 970 O O . TRP A 1 124 ? -15.354 -0.763 -2.121 1.00 96.06 124 TRP A O 1
ATOM 980 N N . ASP A 1 125 ? -15.151 -0.420 -4.330 1.00 95.81 125 ASP A N 1
ATOM 981 C CA . ASP A 1 125 ? -16.509 0.070 -4.548 1.00 95.81 125 ASP A CA 1
ATOM 982 C C . ASP A 1 125 ? -17.559 -0.980 -4.161 1.00 95.81 125 ASP A C 1
ATOM 984 O O . ASP A 1 125 ? -18.473 -0.684 -3.392 1.00 95.81 125 ASP A O 1
ATOM 988 N N . SER A 1 126 ? -17.346 -2.248 -4.532 1.00 96.00 126 SER A N 1
ATOM 989 C CA . SER A 1 126 ? -18.235 -3.357 -4.144 1.00 96.00 126 SER A CA 1
ATOM 990 C C . SER A 1 126 ? -18.295 -3.626 -2.633 1.00 96.00 126 SER A C 1
ATOM 992 O O . SER A 1 126 ? -19.212 -4.295 -2.160 1.00 96.00 126 SER A O 1
ATOM 994 N N . ARG A 1 127 ? -17.352 -3.077 -1.858 1.00 94.38 127 ARG A N 1
ATOM 995 C CA . ARG A 1 127 ? -17.309 -3.133 -0.387 1.00 94.38 127 ARG A CA 1
ATOM 996 C C . ARG A 1 127 ? -17.785 -1.832 0.273 1.00 94.38 127 ARG A C 1
ATOM 998 O O . ARG A 1 127 ? -17.580 -1.645 1.471 1.00 94.38 127 ARG A O 1
ATOM 1005 N N . GLY A 1 128 ? -18.392 -0.923 -0.495 1.00 93.06 128 GLY A N 1
ATOM 1006 C CA . GLY A 1 128 ? -18.842 0.392 -0.027 1.00 93.06 128 GLY A CA 1
ATOM 1007 C C . GLY A 1 128 ? -17.705 1.394 0.200 1.00 93.06 128 GLY A C 1
ATOM 1008 O O . GLY A 1 128 ? -17.910 2.429 0.829 1.00 93.06 128 GLY A O 1
ATOM 1009 N N . GLY A 1 129 ? -16.498 1.094 -0.287 1.00 94.75 129 GLY A N 1
ATOM 1010 C CA . GLY A 1 129 ? -15.293 1.898 -0.093 1.00 94.75 129 GLY A CA 1
ATOM 1011 C C . GLY A 1 129 ? -14.978 2.877 -1.223 1.00 94.75 129 GLY A C 1
ATOM 1012 O O . GLY A 1 129 ? -14.004 3.611 -1.095 1.00 94.75 129 GLY A O 1
ATOM 1013 N N . GLY A 1 130 ? -15.765 2.933 -2.305 1.00 94.12 130 GLY A N 1
ATOM 1014 C CA . GLY A 1 130 ? -15.443 3.717 -3.511 1.00 94.12 130 GLY A CA 1
ATOM 1015 C C . GLY A 1 130 ? -15.185 5.204 -3.236 1.00 94.12 130 GLY A C 1
ATOM 1016 O O . GLY A 1 130 ? -14.152 5.746 -3.621 1.00 94.12 130 GLY A O 1
ATOM 1017 N N . ARG A 1 131 ? -16.056 5.865 -2.458 1.00 94.81 131 ARG A N 1
ATOM 1018 C CA . ARG A 1 131 ? -15.850 7.274 -2.057 1.00 94.81 131 ARG A CA 1
ATOM 1019 C C . ARG A 1 131 ? -14.576 7.465 -1.227 1.00 94.81 131 ARG A C 1
ATOM 1021 O O . ARG A 1 131 ? -13.901 8.487 -1.350 1.00 94.81 131 ARG A O 1
ATOM 1028 N N . CYS A 1 132 ? -14.276 6.506 -0.357 1.00 95.06 132 CYS A N 1
ATOM 1029 C CA . CYS A 1 132 ? -13.105 6.558 0.508 1.00 95.06 132 CYS A CA 1
ATOM 1030 C C . CYS A 1 132 ? -11.821 6.317 -0.269 1.00 95.06 132 CYS A C 1
ATOM 1032 O O . CYS A 1 132 ? -10.856 7.032 -0.040 1.00 95.06 132 CYS A O 1
ATOM 1034 N N . HIS A 1 133 ? -11.842 5.409 -1.243 1.00 93.38 133 HIS A N 1
ATOM 1035 C CA . HIS A 1 133 ? -10.722 5.136 -2.138 1.00 93.38 133 HIS A CA 1
ATOM 1036 C C . HIS A 1 133 ? -10.214 6.420 -2.808 1.00 93.38 133 HIS A C 1
ATOM 1038 O O . HIS 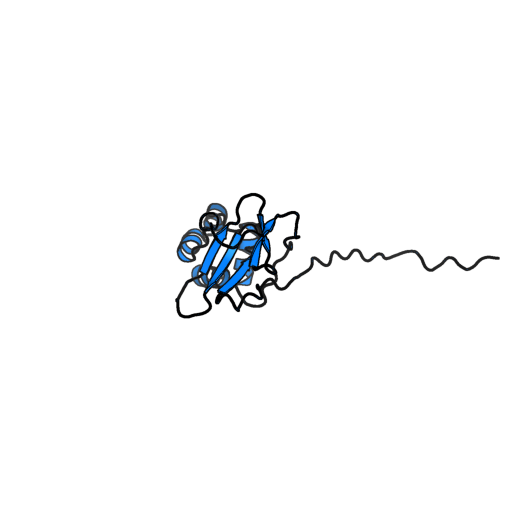A 1 133 ? -9.033 6.750 -2.679 1.00 93.38 133 HIS A O 1
ATOM 1044 N N . SER A 1 134 ? -11.119 7.213 -3.395 1.00 89.81 134 SER A N 1
ATOM 1045 C CA . SER A 1 134 ? -10.766 8.503 -4.002 1.00 89.81 134 SER A CA 1
ATOM 1046 C C . SER A 1 134 ? -10.328 9.540 -2.965 1.00 89.81 134 SER A C 1
ATOM 1048 O O . SER A 1 134 ? -9.304 10.195 -3.142 1.00 89.81 134 SER A O 1
ATOM 1050 N N . ARG A 1 135 ? -11.060 9.682 -1.846 1.00 91.00 135 ARG A N 1
ATOM 1051 C CA . ARG A 1 135 ? -10.709 10.631 -0.766 1.00 91.00 135 ARG A CA 1
ATOM 1052 C C . ARG A 1 135 ? -9.317 10.359 -0.192 1.00 91.00 135 ARG A C 1
ATOM 1054 O O . ARG A 1 135 ? -8.611 11.288 0.191 1.00 91.00 135 ARG A O 1
ATOM 1061 N N . CYS A 1 136 ? -8.958 9.087 -0.116 1.00 91.19 136 CYS A N 1
ATOM 1062 C CA . CYS A 1 136 ? -7.729 8.592 0.466 1.00 91.19 136 CYS A CA 1
ATOM 1063 C C . CYS A 1 136 ? -6.634 8.355 -0.581 1.00 91.19 136 CYS A C 1
ATOM 1065 O O . CYS A 1 136 ? -5.645 7.726 -0.237 1.00 91.19 136 CYS A O 1
ATOM 1067 N N . ASN A 1 137 ? -6.753 8.849 -1.821 1.00 88.44 137 ASN A N 1
ATOM 1068 C CA . ASN A 1 137 ? -5.708 8.738 -2.853 1.00 88.44 137 ASN A CA 1
ATOM 1069 C C . ASN A 1 137 ? -5.133 7.310 -2.979 1.00 88.44 137 ASN A C 1
ATOM 1071 O O . ASN A 1 137 ? -3.915 7.125 -2.988 1.00 88.44 137 ASN A O 1
ATOM 1075 N N . ILE A 1 138 ? -6.008 6.299 -2.972 1.00 92.00 138 ILE A N 1
ATOM 1076 C CA . ILE A 1 138 ? -5.596 4.890 -3.064 1.00 92.00 138 ILE A CA 1
ATOM 1077 C C . ILE A 1 138 ? -5.224 4.514 -4.500 1.00 92.00 138 ILE A C 1
ATOM 1079 O O . ILE A 1 138 ? -4.474 3.565 -4.708 1.00 92.00 138 ILE A O 1
ATOM 1083 N N . GLU A 1 139 ? -5.718 5.261 -5.486 1.00 89.50 139 GLU A N 1
ATOM 1084 C CA . GLU A 1 139 ? -5.290 5.112 -6.871 1.00 89.50 139 GLU A CA 1
ATOM 1085 C C . GLU A 1 139 ? -3.781 5.389 -6.989 1.00 89.50 139 GLU A C 1
ATOM 1087 O O . GLU A 1 139 ? -3.328 6.464 -6.582 1.00 89.50 139 GLU A O 1
ATOM 1092 N N . PRO A 1 140 ? -2.993 4.421 -7.490 1.00 85.38 140 PRO A N 1
ATOM 1093 C CA . PRO A 1 140 ? -1.560 4.596 -7.621 1.00 85.38 140 PRO A CA 1
ATOM 1094 C C . PRO A 1 140 ? -1.246 5.633 -8.700 1.00 85.38 140 PRO A C 1
ATOM 1096 O O . PRO A 1 140 ? -1.758 5.560 -9.816 1.00 85.38 140 PRO A O 1
ATOM 1099 N N . GLU A 1 141 ? -0.356 6.570 -8.384 1.00 84.50 141 GLU A N 1
ATOM 1100 C CA . GLU A 1 141 ? 0.247 7.449 -9.383 1.00 84.50 141 GLU A CA 1
ATOM 1101 C C . GLU A 1 141 ? 1.016 6.611 -10.419 1.00 84.50 141 GLU A C 1
ATOM 1103 O O . GLU A 1 141 ? 1.566 5.546 -10.099 1.00 84.50 141 GLU A O 1
ATOM 1108 N N . GLU A 1 142 ? 1.045 7.103 -11.664 1.00 72.31 142 GLU A N 1
ATOM 1109 C CA . GLU A 1 142 ? 1.788 6.485 -12.764 1.00 72.31 142 GLU A CA 1
ATOM 1110 C C . GLU A 1 142 ? 3.252 6.191 -12.384 1.00 72.31 142 GLU A C 1
ATOM 1112 O O . GLU A 1 142 ? 3.792 6.826 -11.469 1.00 72.31 142 GLU A O 1
ATOM 1117 N N . PRO A 1 143 ? 3.897 5.211 -13.055 1.00 64.44 143 PRO A N 1
ATOM 1118 C CA . PRO A 1 143 ? 5.174 4.666 -12.624 1.00 64.44 143 PRO A CA 1
ATOM 1119 C C . PRO A 1 143 ? 6.180 5.758 -12.295 1.00 64.44 143 PRO A C 1
ATOM 1121 O O . PRO A 1 143 ? 6.399 6.664 -13.099 1.00 64.44 143 PRO A O 1
ATOM 1124 N N . VAL A 1 144 ? 6.798 5.666 -11.117 1.00 59.09 144 VAL A N 1
ATOM 1125 C CA . VAL A 1 144 ? 7.673 6.734 -10.630 1.00 59.09 144 VAL A CA 1
ATOM 1126 C C . VAL A 1 144 ? 8.858 6.901 -11.574 1.00 59.09 144 VAL A C 1
ATOM 1128 O O . VAL A 1 144 ? 9.801 6.115 -11.562 1.00 59.09 144 VAL A O 1
ATOM 1131 N N . THR A 1 145 ? 8.841 7.950 -12.389 1.00 44.72 145 THR A N 1
ATOM 1132 C CA . THR A 1 145 ? 10.013 8.368 -13.153 1.00 44.72 145 THR A CA 1
ATOM 1133 C C . THR A 1 145 ? 10.938 9.122 -12.200 1.00 44.72 145 THR A C 1
ATOM 1135 O O . THR A 1 145 ? 10.703 10.296 -11.923 1.00 44.72 145 THR A O 1
ATOM 1138 N N . GLY A 1 146 ? 11.960 8.457 -11.654 1.00 47.59 146 GLY A N 1
ATOM 1139 C CA . GLY A 1 146 ? 13.037 9.134 -10.915 1.00 47.59 146 GLY A CA 1
ATOM 1140 C C . GLY A 1 146 ? 13.233 8.763 -9.443 1.00 47.59 146 GLY A C 1
ATOM 1141 O O . GLY A 1 146 ? 13.990 9.452 -8.767 1.00 47.59 146 GLY A O 1
ATOM 1142 N N . LEU A 1 147 ? 12.614 7.693 -8.931 1.00 53.03 147 LEU A N 1
ATOM 1143 C CA . LEU A 1 147 ? 13.235 6.969 -7.811 1.00 53.03 147 LEU A CA 1
ATOM 1144 C C . LEU A 1 147 ? 14.349 6.118 -8.415 1.00 53.03 147 LEU A C 1
ATOM 1146 O O . LEU A 1 147 ? 14.098 5.459 -9.422 1.00 53.03 147 LEU A O 1
ATOM 1150 N N . ASN A 1 148 ? 15.561 6.212 -7.864 1.00 49.94 148 ASN A N 1
ATOM 1151 C CA . ASN A 1 148 ? 16.752 5.572 -8.417 1.00 49.94 148 ASN A CA 1
ATOM 1152 C C . ASN A 1 148 ? 16.459 4.105 -8.758 1.00 49.94 148 ASN A C 1
ATOM 1154 O O . ASN A 1 148 ? 16.132 3.312 -7.881 1.00 49.94 148 ASN A O 1
ATOM 1158 N N . GLU A 1 149 ? 16.517 3.782 -10.046 1.00 50.84 149 GLU A N 1
ATOM 1159 C CA . GLU A 1 149 ? 16.400 2.412 -10.530 1.00 50.84 149 GLU A CA 1
ATOM 1160 C C . GLU A 1 149 ? 17.760 1.758 -10.296 1.00 50.84 149 GLU A C 1
ATOM 1162 O O . GLU A 1 149 ? 18.778 2.264 -10.780 1.00 50.84 149 GLU A O 1
ATOM 1167 N N . HIS A 1 150 ? 17.777 0.687 -9.510 1.00 47.66 150 HIS A N 1
ATOM 1168 C CA . HIS A 1 150 ? 18.983 -0.054 -9.157 1.00 47.66 150 HIS A CA 1
ATOM 1169 C C . HIS A 1 150 ? 18.847 -1.514 -9.583 1.00 47.66 150 HIS A C 1
ATOM 1171 O O . HIS A 1 150 ? 17.731 -2.069 -9.456 1.00 47.66 150 HIS A O 1
#

Foldseek 3Di:
DDDDPDDDDDDPPPPPPLPADQQWQPVVVVQWIKGAFAPPQQQWIWTGGNDDDVQDIAIAGADPQWGQDSDLRFTEGCVVDGRGNDHDHPDQPVLLVQLCVVVVHDSVVSSVLRNVQVLPLVSCVVVVSNVSSVVNNSPHDYHDDDPDYD

Secondary structure (DSSP, 8-state):
------SS-S-----------B---S-GGGTEEEEEPTTTTTSEEEEEESSS-TT-EEEEEPPTTEEEETTTTEEEETTTS---SS-B-SS--HHHHHHHHHHT--HHHHHHHHHHHTT-HHHHHTTT-HHHHHHTT-SPBSP-BTB---

Sequence (150 aa):
MMARVFLLAVVLVVQIVGYTVAQKSSCEELGTVFYPVPATRCEEFSQEAKFGAPSQYRIKKCKPDLAFDVHECACNWKYAFTCPNTLNYPETPKFIACMADCMYKTSQEIQDIFSQCGTNFGCWDSRGGGRCHSRCNIEPEEPVTGLNEH